Protein AF-A0A3N5ETI1-F1 (afdb_monomer_lite)

Secondary structure (DSSP, 8-state):
-----------------PPPPPPPPHHHH--TT----PPPTT-TTEEEEESSS--SS--EEE-TTSSSEEE--GGG--EEEEESS---S----------S---SS---EEEEEES--TTSSSEEEEEEE-SSSSS-TT-EEEEEEETTEEEEEEEPPSSS---

Foldseek 3Di:
DDDDDDDDDDDPPPPDPDPPDDDDDPCRVPVPPDDDPQADQVSVQKDKAAPDPADPDDQWHADPVNPDIGRNCPPVGGIDTDGNDDDDDDDDDDDDDDDPDDDPQDWDWDFDWDPADPNRQWIKGQTDTDDPDPPHHRKIWTFHQDVNDTDIDTRHDPDDHPD

pLDDT: mean 84.01, std 16.14, range [38.09, 97.19]

Sequence (163 aa):
MKNVMAVLTAALFCTGAAPAQESKSALESEASGWIDLFPDKEFKGWKRVPIDPLASKVVWKHSADGKSLLCDGTGGVKEVLLNDVERGDGIFHVEWRWGKEQDATPNYNGGIYLRSSADGKVWIQAQVARGEKPPRVGDLIGMLPVEGTPKRIDLLQKGESRE

Radius of gyration: 23.16 Å; chains: 1; bounding box: 74×65×56 Å

Structure (mmCIF, N/CA/C/O backbone):
data_AF-A0A3N5ETI1-F1
#
_entry.id   AF-A0A3N5ETI1-F1
#
loop_
_atom_site.group_PDB
_atom_site.id
_atom_site.type_symbol
_atom_site.label_atom_id
_atom_site.label_alt_id
_atom_site.label_comp_id
_atom_site.label_asym_id
_atom_site.label_entity_id
_atom_site.label_seq_id
_atom_site.pdbx_PDB_ins_code
_atom_site.Cartn_x
_atom_site.Cartn_y
_atom_site.Cartn_z
_atom_site.occupancy
_atom_site.B_iso_or_equiv
_atom_site.auth_seq_id
_atom_site.auth_comp_id
_atom_site.auth_asym_id
_atom_site.auth_atom_id
_atom_site.pdbx_PDB_model_num
ATOM 1 N N . MET A 1 1 ? 54.175 46.933 38.295 1.00 40.12 1 MET A N 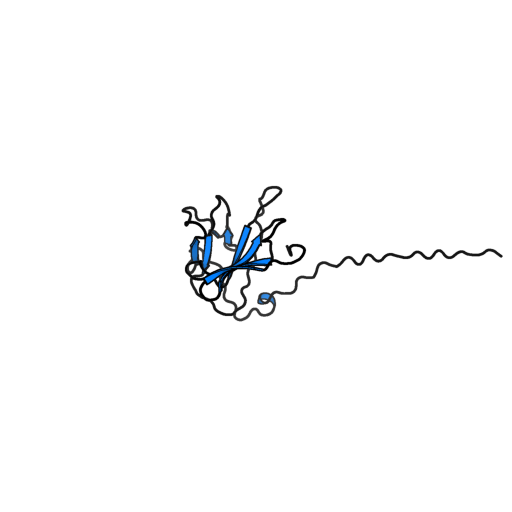1
ATOM 2 C CA . MET A 1 1 ? 52.792 46.860 37.781 1.00 40.12 1 MET A CA 1
ATOM 3 C C . MET A 1 1 ? 52.832 46.216 36.403 1.00 40.12 1 MET A C 1
ATOM 5 O O . MET A 1 1 ? 53.386 46.814 35.492 1.00 40.12 1 MET A O 1
ATOM 9 N N . LYS A 1 2 ? 52.369 44.970 36.264 1.00 38.09 2 LYS A N 1
ATOM 10 C CA . LYS A 1 2 ? 52.207 44.292 34.969 1.00 38.09 2 LYS A CA 1
ATOM 11 C C . LYS A 1 2 ? 50.811 43.677 34.963 1.00 38.09 2 LYS A C 1
ATOM 13 O O . LYS A 1 2 ? 50.535 42.782 35.754 1.00 38.09 2 LYS A O 1
ATOM 18 N N . ASN A 1 3 ? 49.944 44.248 34.135 1.00 39.41 3 ASN A N 1
ATOM 19 C CA . ASN A 1 3 ? 48.552 43.849 33.976 1.00 39.41 3 ASN A CA 1
ATOM 20 C C . ASN A 1 3 ? 48.502 42.504 33.244 1.00 39.41 3 ASN A C 1
ATOM 22 O O . ASN A 1 3 ? 49.059 42.382 32.155 1.00 39.41 3 ASN A O 1
ATOM 26 N N . VAL A 1 4 ? 47.844 41.508 33.836 1.00 40.97 4 VAL A N 1
ATOM 27 C CA . VAL A 1 4 ? 47.517 40.252 33.154 1.00 40.97 4 VAL A CA 1
ATOM 28 C C . VAL A 1 4 ? 46.141 40.428 32.524 1.00 40.97 4 VAL A C 1
ATOM 30 O O . VAL A 1 4 ? 45.143 40.609 33.215 1.00 40.97 4 VAL A O 1
ATOM 33 N N . MET A 1 5 ? 46.120 40.435 31.196 1.00 41.28 5 MET A N 1
ATOM 34 C CA . MET A 1 5 ? 44.921 40.528 30.373 1.00 41.28 5 MET A CA 1
ATOM 35 C C . MET A 1 5 ? 44.326 39.123 30.239 1.00 41.28 5 MET A C 1
ATOM 37 O O . MET A 1 5 ? 44.932 38.250 29.623 1.00 41.28 5 MET A O 1
ATOM 41 N N . ALA A 1 6 ? 43.172 38.887 30.863 1.00 42.91 6 ALA A N 1
ATOM 42 C CA . ALA A 1 6 ? 42.434 37.639 30.715 1.00 42.91 6 ALA A CA 1
ATOM 43 C C . ALA A 1 6 ? 41.677 37.655 29.378 1.00 42.91 6 ALA A C 1
ATOM 45 O O . ALA A 1 6 ? 40.817 38.505 29.153 1.00 42.91 6 ALA A O 1
ATOM 46 N N . VAL A 1 7 ? 42.014 36.726 28.485 1.00 43.38 7 VAL A N 1
ATOM 47 C CA . VAL A 1 7 ? 41.271 36.478 27.245 1.00 43.38 7 VAL A CA 1
ATOM 48 C C . VAL A 1 7 ? 40.131 35.519 27.576 1.00 43.38 7 VAL A C 1
ATOM 50 O O . VAL A 1 7 ? 40.372 34.381 27.970 1.00 43.38 7 VAL A O 1
ATOM 53 N N . LEU A 1 8 ? 38.889 35.986 27.442 1.00 42.47 8 LEU A N 1
ATOM 54 C CA . LEU A 1 8 ? 37.695 35.151 27.555 1.00 42.47 8 LEU A CA 1
ATOM 55 C C . LEU A 1 8 ? 37.420 34.513 26.186 1.00 42.47 8 LEU A C 1
ATOM 57 O O . LEU A 1 8 ? 37.007 35.194 25.248 1.00 42.47 8 LEU A O 1
ATOM 61 N N . THR A 1 9 ? 37.662 33.212 26.048 1.00 49.03 9 THR A N 1
ATOM 62 C CA . THR A 1 9 ? 37.269 32.455 24.854 1.00 49.03 9 THR A CA 1
ATOM 63 C C . THR A 1 9 ? 35.803 32.049 24.994 1.00 49.03 9 THR A C 1
ATOM 65 O O . THR A 1 9 ? 35.468 31.190 25.807 1.00 49.03 9 THR A O 1
ATOM 68 N N . ALA A 1 10 ? 34.914 32.672 24.220 1.00 52.00 10 ALA A N 1
ATOM 69 C CA . ALA A 1 10 ? 33.526 32.236 24.112 1.00 52.00 10 ALA A CA 1
ATOM 70 C C . ALA A 1 10 ? 33.461 30.962 23.253 1.00 52.00 10 ALA A C 1
ATOM 72 O O . ALA A 1 10 ? 33.698 31.005 22.047 1.00 52.00 10 ALA A O 1
ATOM 73 N N . ALA A 1 11 ? 33.159 29.821 23.874 1.00 54.03 11 ALA A N 1
ATOM 74 C CA . ALA A 1 11 ? 32.866 28.587 23.157 1.00 54.03 11 ALA A CA 1
ATOM 75 C C . ALA A 1 11 ? 31.430 28.648 22.610 1.00 54.03 11 ALA A C 1
ATOM 77 O O . ALA A 1 11 ? 30.466 28.620 23.377 1.00 54.03 11 ALA A O 1
ATOM 78 N N . LEU A 1 12 ? 31.281 28.743 21.284 1.00 48.94 12 LEU A N 1
ATOM 79 C CA . LEU A 1 12 ? 30.003 28.498 20.616 1.00 48.94 12 LEU A CA 1
ATOM 80 C C . LEU A 1 12 ? 29.675 27.004 20.731 1.00 48.94 12 LEU A C 1
ATOM 82 O O . LEU A 1 12 ? 30.272 26.174 20.046 1.00 48.94 12 LEU A O 1
ATOM 86 N N . PHE A 1 13 ? 28.704 26.658 21.573 1.00 46.03 13 PHE A N 1
ATOM 87 C CA . PHE A 1 13 ? 28.089 25.337 21.545 1.00 46.03 13 PHE A CA 1
ATOM 88 C C . PHE A 1 13 ? 27.163 25.258 20.329 1.00 46.03 13 PHE A C 1
ATOM 90 O O . PHE A 1 13 ? 26.060 25.800 20.333 1.00 46.03 13 PHE A O 1
ATOM 97 N N . CYS A 1 14 ? 27.619 24.584 19.275 1.00 45.62 14 CYS A N 1
ATOM 98 C CA . CYS A 1 14 ? 26.736 24.126 18.211 1.00 45.62 14 CYS A CA 1
ATOM 99 C C . CYS A 1 14 ? 25.832 23.033 18.795 1.00 45.62 14 CYS A C 1
ATOM 101 O O . CYS A 1 14 ? 26.255 21.888 18.946 1.00 45.62 14 CYS A O 1
ATOM 103 N N . THR A 1 15 ? 24.595 23.373 19.154 1.00 51.25 15 THR A N 1
ATOM 104 C CA . THR A 1 15 ? 23.563 22.379 19.466 1.00 51.25 15 THR A CA 1
ATOM 105 C C . THR A 1 15 ? 23.123 21.725 18.159 1.00 51.25 15 THR A C 1
ATOM 107 O O . THR A 1 15 ? 22.152 22.149 17.534 1.00 51.25 15 THR A O 1
ATOM 110 N N . GLY A 1 16 ? 23.871 20.721 17.702 1.00 49.84 16 GLY A N 1
ATOM 111 C CA . GLY A 1 16 ? 23.373 19.810 16.678 1.00 49.84 16 GLY A CA 1
ATOM 112 C C . GLY A 1 16 ? 22.149 19.094 17.242 1.00 49.84 16 GLY A C 1
ATOM 113 O O . GLY A 1 16 ? 22.249 18.453 18.288 1.00 49.84 16 GLY A O 1
ATOM 114 N N . ALA A 1 17 ? 20.991 19.245 16.599 1.00 53.16 17 ALA A N 1
ATOM 115 C CA . ALA A 1 17 ? 19.824 18.442 16.931 1.00 53.16 17 ALA A CA 1
ATOM 116 C C . ALA A 1 17 ? 20.196 16.973 16.694 1.00 53.16 17 ALA A C 1
ATOM 118 O O . ALA A 1 17 ? 20.492 16.581 15.565 1.00 53.16 17 ALA A O 1
ATOM 119 N N . ALA A 1 18 ? 20.254 16.183 17.766 1.00 56.34 18 ALA A N 1
ATOM 120 C CA . ALA A 1 18 ? 20.413 14.745 17.638 1.00 56.34 18 ALA A CA 1
ATOM 121 C C . ALA A 1 18 ? 19.244 14.200 16.798 1.00 56.34 18 ALA A C 1
ATOM 123 O O . ALA A 1 18 ? 18.118 14.684 16.968 1.00 56.34 18 ALA A O 1
ATOM 124 N N . PRO A 1 19 ? 19.481 13.228 15.897 1.00 58.66 19 PRO A N 1
ATOM 125 C CA . PRO A 1 19 ? 18.395 12.585 15.171 1.00 58.66 19 PRO A CA 1
ATOM 126 C C . PRO A 1 19 ? 17.383 12.055 16.188 1.00 58.66 19 PRO A C 1
ATOM 128 O O . PRO A 1 19 ? 17.765 11.436 17.185 1.00 58.66 19 PRO A O 1
ATOM 131 N N . ALA A 1 20 ? 16.104 12.369 15.973 1.00 60.75 20 ALA A N 1
ATOM 132 C CA . ALA A 1 20 ? 15.038 11.908 16.846 1.00 60.75 20 ALA A CA 1
ATOM 133 C C . ALA A 1 20 ? 15.096 10.379 16.900 1.00 60.75 20 ALA A C 1
ATOM 135 O O . ALA A 1 20 ? 15.016 9.715 15.870 1.00 60.75 20 ALA A O 1
ATOM 136 N N . GLN A 1 21 ? 15.293 9.829 18.096 1.00 66.62 21 GLN A N 1
ATOM 137 C CA . GLN A 1 21 ? 15.295 8.387 18.285 1.00 66.62 21 GLN A CA 1
ATOM 138 C C . GLN A 1 21 ? 13.918 7.848 17.893 1.00 66.62 21 GLN A C 1
ATOM 140 O O . GLN A 1 21 ? 12.906 8.329 18.408 1.00 66.62 21 GLN A O 1
ATOM 145 N N . GLU A 1 22 ? 13.884 6.872 16.983 1.00 76.50 22 GLU A N 1
ATOM 146 C CA . GLU A 1 22 ? 12.633 6.230 16.593 1.00 76.50 22 GLU A CA 1
ATOM 147 C C . GLU A 1 22 ? 11.967 5.620 17.829 1.00 76.50 22 GLU A C 1
ATOM 149 O O . GLU A 1 22 ? 12.559 4.837 18.578 1.00 76.50 22 GLU A O 1
ATOM 154 N N . SER A 1 23 ? 10.731 6.040 18.080 1.00 82.44 23 SER A N 1
ATOM 155 C CA . SER A 1 23 ? 9.891 5.455 19.114 1.00 82.44 23 SER A CA 1
ATOM 156 C C . SER A 1 23 ? 9.344 4.117 18.633 1.00 82.44 23 SER A C 1
ATOM 158 O O . SER A 1 23 ? 9.046 3.977 17.448 1.00 82.44 23 SER A O 1
ATOM 160 N N . LYS A 1 24 ? 9.125 3.176 19.558 1.00 89.38 24 LYS A N 1
ATOM 161 C CA . LYS A 1 24 ? 8.476 1.897 19.242 1.00 89.38 24 LYS A CA 1
ATOM 162 C C . LYS A 1 24 ? 7.132 2.122 18.543 1.00 89.38 24 LYS A C 1
ATOM 164 O O . LYS A 1 24 ? 6.342 2.969 18.964 1.00 89.38 24 LYS A O 1
ATOM 169 N N . SER A 1 25 ? 6.863 1.330 17.516 1.00 90.50 25 SER A N 1
ATOM 170 C CA . SER A 1 25 ? 5.568 1.254 16.847 1.00 90.50 25 SER A CA 1
ATOM 171 C C . SER A 1 25 ? 4.479 0.704 17.777 1.00 90.50 25 SER A C 1
ATOM 173 O O . SER A 1 25 ? 4.747 0.135 18.843 1.00 90.50 25 SER A O 1
ATOM 175 N N . ALA A 1 26 ? 3.220 0.847 17.357 1.00 91.81 26 ALA A N 1
ATOM 176 C CA . ALA A 1 26 ? 2.089 0.253 18.066 1.00 91.81 26 ALA A CA 1
ATOM 177 C C . ALA A 1 26 ? 2.196 -1.282 18.126 1.00 91.81 26 ALA A C 1
ATOM 179 O O . ALA A 1 26 ? 1.889 -1.863 19.163 1.00 91.81 26 ALA A O 1
ATOM 180 N N . LEU A 1 27 ? 2.684 -1.922 17.054 1.00 92.56 27 LEU A N 1
ATOM 181 C CA . LEU A 1 27 ? 2.893 -3.371 17.001 1.00 92.56 27 LEU A CA 1
ATOM 182 C C . LEU A 1 27 ? 3.949 -3.831 18.016 1.00 92.56 27 LEU A C 1
ATOM 184 O O . LEU A 1 27 ? 3.755 -4.831 18.701 1.00 92.56 27 LEU A O 1
ATOM 188 N N . GLU A 1 28 ? 5.048 -3.085 18.149 1.00 92.44 28 GLU A N 1
ATOM 189 C CA . GLU A 1 28 ? 6.123 -3.399 19.101 1.00 92.44 28 GLU A CA 1
ATOM 190 C C . GLU A 1 28 ? 5.748 -3.121 20.559 1.00 92.44 28 GLU A C 1
ATOM 192 O O . GLU A 1 28 ? 6.320 -3.721 21.471 1.00 92.44 28 GLU A O 1
ATOM 197 N N . SER A 1 29 ? 4.833 -2.180 20.786 1.00 93.19 29 SER A N 1
ATOM 198 C CA . SER A 1 29 ? 4.396 -1.800 22.131 1.00 93.19 29 SER A CA 1
ATOM 199 C C . SER A 1 29 ? 3.283 -2.715 22.643 1.00 93.19 29 SER A C 1
ATOM 201 O O . SER A 1 29 ? 3.320 -3.114 23.800 1.00 93.19 29 SER A O 1
ATOM 203 N N . GLU A 1 30 ? 2.337 -3.091 21.778 1.00 92.19 30 GLU A N 1
ATOM 204 C CA . GLU A 1 30 ? 1.150 -3.879 22.118 1.00 92.19 30 GLU A CA 1
ATOM 205 C C . GLU A 1 30 ? 0.895 -4.943 21.041 1.00 92.19 30 GLU A C 1
ATOM 207 O O . GLU A 1 30 ? 0.091 -4.757 20.130 1.00 92.19 30 GLU A O 1
ATOM 212 N N . ALA A 1 31 ? 1.579 -6.086 21.135 1.00 90.62 31 ALA A N 1
ATOM 213 C CA . ALA A 1 31 ? 1.549 -7.124 20.096 1.00 90.62 31 ALA A CA 1
ATOM 214 C C . ALA A 1 31 ? 0.255 -7.968 20.057 1.00 90.62 31 ALA A C 1
ATOM 216 O O . ALA A 1 31 ? 0.066 -8.780 19.151 1.00 90.62 31 ALA A O 1
ATOM 217 N N . SER A 1 32 ? -0.648 -7.822 21.031 1.00 93.75 32 SER A N 1
ATOM 218 C CA . SER A 1 32 ? -1.887 -8.611 21.082 1.00 93.75 32 SER A CA 1
ATOM 219 C C . SER A 1 32 ? -2.963 -8.070 20.131 1.00 93.75 32 SER A C 1
ATOM 221 O O . SER A 1 32 ? -3.120 -6.862 19.990 1.00 93.75 32 SER A O 1
ATOM 223 N N . GLY A 1 33 ? -3.729 -8.962 19.492 1.00 91.19 33 GLY A N 1
ATOM 224 C CA . GLY A 1 33 ? -4.885 -8.586 18.662 1.00 91.19 33 GLY A CA 1
ATOM 225 C C . GLY A 1 33 ? -4.575 -8.187 17.213 1.00 91.19 33 GLY A C 1
ATOM 226 O O . GLY A 1 33 ? -5.499 -7.856 16.472 1.00 91.19 33 GLY A O 1
ATOM 227 N N . TRP A 1 34 ? -3.313 -8.252 16.785 1.00 95.75 34 TRP A N 1
ATOM 228 C CA . TRP A 1 34 ? -2.932 -8.011 15.392 1.00 95.75 34 TRP A CA 1
ATOM 229 C C . TRP A 1 34 ? -3.296 -9.191 14.489 1.00 95.75 34 TRP A C 1
ATOM 231 O O . TRP A 1 34 ? -3.201 -10.354 14.880 1.00 95.75 34 TRP A O 1
ATOM 241 N N . ILE A 1 35 ? -3.687 -8.875 13.256 1.00 94.19 35 ILE A N 1
ATOM 242 C CA . ILE A 1 35 ? -3.936 -9.848 12.192 1.00 94.19 35 ILE A CA 1
ATOM 243 C C . ILE A 1 35 ? -2.837 -9.662 11.153 1.00 94.19 35 ILE A C 1
ATOM 245 O O . ILE A 1 35 ? -2.653 -8.552 10.654 1.00 94.19 35 ILE A O 1
ATOM 249 N N . ASP A 1 36 ? -2.133 -10.741 10.821 1.00 94.44 36 ASP A N 1
ATOM 250 C CA . ASP A 1 36 ? -1.165 -10.716 9.730 1.00 94.44 36 ASP A CA 1
ATOM 251 C C . ASP A 1 36 ? -1.899 -10.608 8.387 1.00 94.44 36 ASP A C 1
ATOM 253 O O . ASP A 1 36 ? -2.772 -11.418 8.064 1.00 94.44 36 ASP A O 1
ATOM 257 N N . LEU A 1 37 ? -1.565 -9.566 7.630 1.00 95.38 37 LEU A N 1
ATOM 258 C CA . LEU A 1 37 ? -2.104 -9.295 6.301 1.00 95.38 37 LEU A CA 1
ATOM 259 C C . LEU A 1 37 ? -1.075 -9.591 5.206 1.00 95.38 37 LEU A C 1
ATOM 261 O O . LEU A 1 37 ? -1.289 -9.229 4.055 1.00 95.38 37 LEU A O 1
ATOM 265 N N . PHE A 1 38 ? 0.053 -10.226 5.504 1.00 96.25 38 PHE A N 1
ATOM 266 C CA . PHE A 1 38 ? 1.005 -10.576 4.463 1.00 96.25 38 PHE A CA 1
ATOM 267 C C . PHE A 1 38 ? 0.371 -11.570 3.459 1.00 96.25 38 PHE A C 1
ATOM 269 O O . PHE A 1 38 ? -0.146 -12.608 3.881 1.00 96.25 38 PHE A O 1
ATOM 276 N N . PRO A 1 39 ? 0.361 -11.283 2.137 1.00 95.88 39 PRO A N 1
ATOM 277 C CA . PRO A 1 39 ? -0.267 -12.168 1.158 1.00 95.88 39 PRO A CA 1
ATOM 278 C C . PRO A 1 39 ? 0.381 -13.552 1.154 1.00 95.88 39 PRO A C 1
ATOM 280 O O . PRO A 1 39 ? 1.610 -13.667 1.148 1.00 95.88 39 PRO A O 1
ATOM 283 N N . ASP A 1 40 ? -0.430 -14.607 1.082 1.00 94.12 40 ASP A N 1
ATOM 284 C CA . ASP A 1 40 ? 0.098 -15.952 0.866 1.00 94.12 40 ASP A CA 1
ATOM 285 C C . ASP A 1 40 ? 0.674 -16.111 -0.554 1.00 94.12 40 ASP A C 1
ATOM 287 O O . ASP A 1 40 ? 0.524 -15.240 -1.412 1.00 94.12 40 ASP A O 1
ATOM 291 N N . LYS A 1 41 ? 1.347 -17.237 -0.818 1.00 92.50 41 LYS A N 1
ATOM 292 C CA . LYS A 1 41 ? 1.998 -17.513 -2.115 1.00 92.50 41 LYS A CA 1
ATOM 293 C C . LYS A 1 41 ? 1.034 -17.517 -3.306 1.00 92.50 41 LYS A C 1
ATOM 295 O O . LYS A 1 41 ? 1.476 -17.401 -4.446 1.00 92.50 41 LYS A O 1
ATOM 300 N N . GLU A 1 42 ? -0.254 -17.699 -3.046 1.00 93.00 42 GLU A N 1
ATOM 301 C CA . GLU A 1 42 ? -1.316 -17.781 -4.046 1.00 93.00 42 GLU A CA 1
ATOM 302 C C . GLU A 1 42 ? -2.086 -16.456 -4.154 1.00 93.00 42 GLU A C 1
ATOM 304 O O . GLU A 1 42 ? -2.983 -16.341 -4.987 1.00 93.00 42 GLU A O 1
ATOM 309 N N . PHE A 1 43 ? -1.726 -15.452 -3.342 1.00 95.69 43 PHE A N 1
ATOM 310 C CA . PHE A 1 43 ? -2.432 -14.185 -3.188 1.00 95.69 43 PHE A CA 1
ATOM 311 C C . PHE A 1 43 ? -3.920 -14.367 -2.847 1.00 95.69 43 PHE A C 1
ATOM 313 O O . PHE A 1 43 ? -4.756 -13.547 -3.233 1.00 95.69 43 PHE A O 1
ATOM 320 N N . LYS A 1 44 ? -4.287 -15.425 -2.109 1.00 95.19 44 LYS A N 1
ATOM 321 C CA . LYS A 1 44 ? -5.676 -15.601 -1.661 1.00 95.19 44 LYS A CA 1
ATOM 322 C C . LYS A 1 44 ? -6.077 -14.433 -0.772 1.00 95.19 44 LYS A C 1
ATOM 324 O O . LYS A 1 44 ? -5.326 -14.010 0.103 1.00 95.19 44 LYS A O 1
ATOM 329 N N . GLY A 1 45 ? -7.273 -13.910 -1.003 1.00 95.06 45 GLY A N 1
ATOM 330 C CA . GLY A 1 45 ? -7.745 -12.727 -0.295 1.00 95.06 45 GLY A CA 1
ATOM 331 C C . GLY A 1 45 ? -7.177 -11.406 -0.827 1.00 95.06 45 GLY A C 1
ATOM 332 O O . GLY A 1 45 ? -7.369 -10.359 -0.213 1.00 95.06 45 GLY A O 1
ATOM 333 N N . TRP A 1 46 ? -6.440 -11.425 -1.940 1.00 97.12 46 TRP A N 1
ATOM 334 C CA . TRP A 1 46 ? -5.864 -10.234 -2.561 1.00 97.12 46 TRP A CA 1
ATOM 335 C C . TRP A 1 46 ? -6.249 -10.156 -4.033 1.00 97.12 46 TRP A C 1
ATOM 337 O O . TRP A 1 46 ? -6.302 -11.156 -4.746 1.00 97.12 46 TRP A O 1
ATOM 347 N N . LYS A 1 47 ? -6.506 -8.942 -4.514 1.00 95.19 47 LYS A N 1
ATOM 348 C CA . LYS A 1 47 ? -6.863 -8.683 -5.910 1.00 95.19 47 LYS A CA 1
ATOM 349 C C . LYS A 1 47 ? -6.081 -7.512 -6.476 1.00 95.19 47 LYS A C 1
ATOM 351 O O . LYS A 1 47 ? -5.784 -6.545 -5.779 1.00 95.19 47 LYS A O 1
ATOM 356 N N . ARG A 1 48 ? -5.796 -7.585 -7.774 1.00 94.69 48 ARG A N 1
ATOM 357 C CA . ARG A 1 48 ? -5.232 -6.469 -8.535 1.00 94.69 48 ARG A CA 1
ATOM 358 C C . ARG A 1 48 ? -6.361 -5.517 -8.909 1.00 94.69 48 ARG A C 1
ATOM 360 O O . ARG A 1 48 ? -7.315 -5.922 -9.572 1.00 94.69 48 ARG A O 1
ATOM 367 N N . VAL A 1 49 ? -6.252 -4.268 -8.479 1.00 93.88 49 VAL A N 1
ATOM 368 C CA . VAL A 1 49 ? -7.196 -3.198 -8.797 1.00 93.88 49 VAL A CA 1
ATOM 369 C C . VAL A 1 49 ? -6.500 -2.192 -9.715 1.00 93.88 49 VAL A C 1
ATOM 371 O O . VAL A 1 49 ? -5.482 -1.622 -9.320 1.00 93.88 49 VAL A O 1
ATOM 374 N N . PRO A 1 50 ? -7.005 -1.983 -10.941 1.00 90.56 50 PRO A N 1
ATOM 375 C CA . PRO A 1 50 ? -6.408 -1.042 -11.882 1.00 90.56 50 PRO A CA 1
ATOM 376 C C . PRO A 1 50 ? -6.560 0.412 -11.417 1.00 90.56 50 PRO A C 1
ATOM 378 O O . PRO A 1 50 ? -7.656 0.821 -11.039 1.00 90.56 50 PRO A O 1
ATOM 381 N N . ILE A 1 51 ? -5.482 1.200 -11.506 1.00 85.81 51 ILE A N 1
ATOM 382 C CA . ILE A 1 51 ? -5.565 2.675 -11.520 1.00 85.81 51 ILE A CA 1
ATOM 383 C C . ILE A 1 51 ? -5.699 3.140 -12.975 1.00 85.81 51 ILE A C 1
ATOM 385 O O . ILE A 1 51 ? -6.585 3.922 -13.307 1.00 85.81 51 ILE A O 1
ATOM 389 N N . ASP A 1 52 ? -4.843 2.594 -13.836 1.00 82.75 52 ASP A N 1
ATOM 390 C CA . ASP A 1 52 ? -4.969 2.608 -15.295 1.00 82.75 52 ASP A CA 1
ATOM 391 C C . ASP A 1 52 ? -5.501 1.237 -15.760 1.00 82.75 52 ASP A C 1
ATOM 393 O O . ASP A 1 52 ? -5.445 0.290 -14.970 1.00 82.75 52 ASP A O 1
ATOM 397 N N . PRO A 1 53 ? -6.007 1.071 -17.004 1.00 88.31 53 PRO A N 1
ATOM 398 C CA . PRO A 1 53 ? -6.470 -0.227 -17.499 1.00 88.31 53 PRO A CA 1
ATOM 399 C C . PRO A 1 53 ? -5.517 -1.370 -17.137 1.00 88.31 53 PRO A C 1
ATOM 401 O O . PRO A 1 53 ? -4.308 -1.267 -17.350 1.00 88.31 53 PRO A O 1
ATOM 404 N N . LEU A 1 54 ? -6.073 -2.440 -16.558 1.00 88.62 54 LEU A N 1
ATOM 405 C CA . LEU A 1 54 ? -5.281 -3.482 -15.909 1.00 88.62 54 LEU A CA 1
ATOM 406 C C . LEU A 1 54 ? -4.270 -4.088 -16.888 1.00 88.62 54 LEU A C 1
ATOM 408 O O . LEU A 1 54 ? -4.645 -4.671 -17.907 1.00 88.62 54 LEU A O 1
ATOM 412 N N . ALA A 1 55 ? -2.985 -3.971 -16.560 1.00 88.00 55 ALA A N 1
ATOM 413 C CA . ALA A 1 55 ? -1.927 -4.503 -17.400 1.00 88.00 55 ALA A CA 1
ATOM 414 C C . ALA A 1 55 ? -1.941 -6.040 -17.396 1.00 88.00 55 ALA A C 1
ATOM 416 O O . ALA A 1 55 ? -2.159 -6.682 -16.364 1.00 88.00 55 ALA A O 1
ATOM 417 N N . SER A 1 56 ? -1.626 -6.650 -18.541 1.00 90.56 56 SER A N 1
ATOM 418 C CA . SER A 1 56 ? -1.416 -8.103 -18.630 1.00 90.56 56 SER A CA 1
ATOM 419 C C . SER A 1 56 ? -0.222 -8.557 -17.787 1.00 90.56 56 SER A C 1
ATOM 421 O O . SER A 1 56 ? -0.249 -9.629 -17.184 1.00 90.56 56 SER A O 1
ATOM 423 N N . LYS A 1 57 ? 0.811 -7.714 -17.703 1.00 90.94 57 LYS A N 1
ATOM 424 C CA . LYS A 1 57 ? 1.973 -7.921 -16.846 1.00 90.94 57 LYS A CA 1
ATOM 425 C C . LYS A 1 57 ? 1.582 -7.799 -15.369 1.00 90.94 57 LYS A C 1
ATOM 427 O O . LYS A 1 57 ? 1.100 -6.755 -14.946 1.00 90.94 57 LYS A O 1
ATOM 432 N N . VAL A 1 58 ? 1.868 -8.838 -14.585 1.00 90.88 58 VAL A N 1
ATOM 433 C CA . VAL A 1 58 ? 1.764 -8.824 -13.117 1.00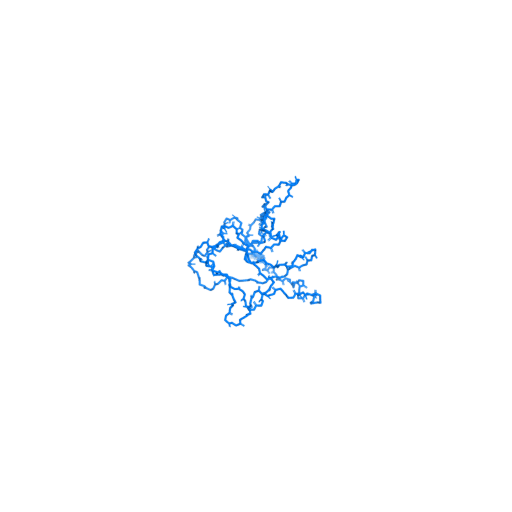 90.88 58 VAL A CA 1
ATOM 434 C C . VAL A 1 58 ? 3.040 -8.221 -12.530 1.00 90.88 58 VAL A C 1
ATOM 436 O O . VAL A 1 58 ? 4.134 -8.676 -12.862 1.00 90.88 58 VAL A O 1
ATOM 439 N N . VAL A 1 59 ? 2.907 -7.219 -11.657 1.00 91.62 59 VAL A N 1
ATOM 440 C CA . VAL A 1 59 ? 4.054 -6.537 -11.018 1.00 91.62 59 VAL A CA 1
ATOM 441 C C . VAL A 1 59 ? 4.278 -6.925 -9.556 1.00 91.62 59 VAL A C 1
ATOM 443 O O . VAL A 1 59 ? 5.309 -6.566 -8.989 1.00 91.62 59 VAL A O 1
ATOM 446 N N . TRP A 1 60 ? 3.347 -7.679 -8.965 1.00 94.19 60 TRP A N 1
ATOM 447 C CA . TRP A 1 60 ? 3.400 -8.157 -7.583 1.00 94.19 60 TRP A CA 1
ATOM 448 C C . TRP A 1 60 ? 3.949 -9.578 -7.514 1.00 94.19 60 TRP A C 1
ATOM 450 O O . TRP A 1 60 ? 3.458 -10.475 -8.199 1.00 94.19 60 TRP A O 1
ATOM 460 N N . LYS A 1 61 ? 4.958 -9.795 -6.673 1.00 94.19 61 LYS A N 1
ATOM 461 C CA . LYS A 1 61 ? 5.540 -11.121 -6.427 1.00 94.19 61 LYS A CA 1
ATOM 462 C C . LYS A 1 61 ? 6.167 -11.192 -5.044 1.00 94.19 61 LYS A C 1
ATOM 464 O O . LYS A 1 61 ? 6.649 -10.186 -4.535 1.00 94.19 61 LYS A O 1
ATOM 469 N N . HIS A 1 62 ? 6.245 -12.376 -4.460 1.00 95.88 62 HIS A N 1
ATOM 470 C CA . HIS A 1 62 ? 7.059 -12.587 -3.265 1.00 95.88 62 HIS A CA 1
ATOM 471 C C . HIS A 1 62 ? 8.554 -12.495 -3.588 1.00 95.88 62 HIS A C 1
ATOM 473 O O . HIS A 1 62 ? 8.999 -12.802 -4.698 1.00 95.88 62 HIS A O 1
ATOM 479 N N . SER A 1 63 ? 9.347 -12.096 -2.599 1.00 93.31 63 SER A N 1
ATOM 480 C CA . SER A 1 63 ? 10.789 -12.325 -2.595 1.00 93.31 63 SER A CA 1
ATOM 481 C C . SER A 1 63 ? 11.104 -13.824 -2.584 1.00 93.31 63 SER A C 1
ATOM 483 O O . SER A 1 63 ? 10.271 -14.650 -2.215 1.00 93.31 63 SER A O 1
ATOM 485 N N . ALA A 1 64 ? 12.331 -14.188 -2.965 1.00 91.75 64 ALA A N 1
ATOM 486 C CA . ALA A 1 64 ? 12.754 -15.590 -3.025 1.00 91.75 64 ALA A CA 1
ATOM 487 C C . ALA A 1 64 ? 12.652 -16.319 -1.670 1.00 91.75 64 ALA A C 1
ATOM 489 O O . ALA A 1 64 ? 12.387 -17.517 -1.633 1.00 91.75 64 ALA A O 1
ATOM 490 N N . ASP A 1 65 ? 12.832 -15.599 -0.560 1.00 93.06 65 ASP A N 1
ATOM 491 C CA . ASP A 1 65 ? 12.668 -16.119 0.802 1.00 93.06 65 ASP A CA 1
ATOM 492 C C . ASP A 1 65 ? 11.214 -16.081 1.309 1.00 93.06 65 ASP A C 1
ATOM 494 O O . ASP A 1 65 ? 10.937 -16.565 2.405 1.00 93.06 65 ASP A O 1
ATOM 498 N N . GLY A 1 66 ? 10.287 -15.514 0.531 1.00 93.19 66 GLY A N 1
ATOM 499 C CA . GLY A 1 66 ? 8.874 -15.386 0.878 1.00 93.19 66 GLY A CA 1
ATOM 500 C C . GLY A 1 66 ? 8.564 -14.373 1.981 1.00 93.19 66 GLY A C 1
ATOM 501 O O . GLY A 1 66 ? 7.430 -14.351 2.443 1.00 93.19 66 GLY A O 1
ATOM 502 N N . LYS A 1 67 ? 9.532 -13.554 2.417 1.00 93.56 67 LYS A N 1
ATOM 503 C CA . LYS A 1 67 ? 9.383 -12.624 3.556 1.00 93.56 67 LYS A CA 1
ATOM 504 C C . LYS A 1 67 ? 9.033 -11.191 3.165 1.00 93.56 67 LYS A C 1
ATOM 506 O O . LYS A 1 67 ? 8.836 -10.342 4.027 1.00 93.56 67 LYS A O 1
ATOM 511 N N . SER A 1 68 ? 9.029 -10.875 1.877 1.00 94.31 68 SER A N 1
ATOM 512 C CA . SER A 1 68 ? 8.704 -9.540 1.384 1.00 94.31 68 SER A CA 1
ATOM 513 C C . SER A 1 68 ? 7.836 -9.625 0.143 1.00 94.31 68 SER A C 1
ATOM 515 O O . SER A 1 68 ? 7.994 -10.523 -0.685 1.00 94.31 68 SER A O 1
ATOM 517 N N . LEU A 1 69 ? 6.941 -8.656 0.002 1.00 95.12 69 LEU A N 1
ATOM 518 C CA . LEU A 1 69 ? 6.229 -8.423 -1.239 1.00 95.12 69 LEU A CA 1
ATOM 519 C C . LEU A 1 69 ? 7.043 -7.437 -2.082 1.00 95.12 69 LEU A C 1
ATOM 521 O O . LEU A 1 69 ? 7.425 -6.367 -1.615 1.00 95.12 69 LEU A O 1
ATOM 525 N N . LEU A 1 70 ? 7.333 -7.814 -3.320 1.00 92.75 70 LEU A N 1
ATOM 526 C CA . LEU A 1 70 ? 8.049 -7.002 -4.291 1.00 92.75 70 LEU A CA 1
ATOM 527 C C . LEU A 1 70 ? 7.049 -6.434 -5.297 1.00 92.75 70 LEU A C 1
ATOM 529 O O . LEU A 1 70 ? 6.284 -7.184 -5.906 1.00 92.75 70 LEU A O 1
ATOM 533 N N . CYS A 1 71 ? 7.114 -5.122 -5.501 1.00 91.31 71 CYS A N 1
ATOM 534 C CA . CYS A 1 71 ? 6.529 -4.450 -6.653 1.00 91.31 71 CYS A CA 1
ATOM 535 C C . CYS A 1 71 ? 7.669 -4.101 -7.608 1.00 91.31 71 CYS A C 1
ATOM 537 O O . CYS A 1 71 ? 8.575 -3.360 -7.227 1.00 91.31 71 CYS A O 1
ATOM 539 N N . ASP A 1 72 ? 7.673 -4.666 -8.819 1.00 82.50 72 ASP A N 1
ATOM 540 C CA . ASP A 1 72 ? 8.784 -4.427 -9.749 1.00 82.50 72 ASP A CA 1
ATOM 541 C C . ASP A 1 72 ? 8.788 -2.999 -10.328 1.00 82.50 72 ASP A C 1
ATOM 543 O O . ASP A 1 72 ? 9.841 -2.518 -10.730 1.00 82.50 72 ASP A O 1
ATOM 547 N N . GLY A 1 73 ? 7.636 -2.311 -10.341 1.00 75.69 73 GLY A N 1
ATOM 548 C CA . GLY A 1 73 ? 7.493 -0.919 -10.786 1.00 75.69 73 GLY A CA 1
ATOM 549 C C . GLY A 1 73 ? 7.891 -0.642 -12.245 1.00 75.69 73 GLY A C 1
ATOM 550 O O . GLY A 1 73 ? 7.948 0.515 -12.658 1.00 75.69 73 GLY A O 1
ATOM 551 N N . THR A 1 74 ? 8.174 -1.668 -13.049 1.00 78.62 74 THR A N 1
ATOM 552 C CA . THR A 1 74 ? 8.698 -1.516 -14.414 1.00 78.62 74 THR A CA 1
ATOM 553 C C . THR A 1 74 ? 7.589 -1.590 -15.461 1.00 78.62 74 THR A C 1
ATOM 555 O O . THR A 1 74 ? 6.612 -2.331 -15.326 1.00 78.62 74 THR A O 1
ATOM 558 N N . GLY A 1 75 ? 7.764 -0.847 -16.557 1.00 77.88 75 GLY A N 1
ATOM 559 C CA . GLY A 1 75 ? 6.807 -0.815 -17.669 1.00 77.88 75 GLY A CA 1
ATOM 560 C C . GLY A 1 75 ? 5.604 0.106 -17.449 1.00 77.88 75 GLY A C 1
ATOM 561 O O . GLY A 1 75 ? 4.628 -0.006 -18.181 1.00 77.88 75 GLY A O 1
ATOM 562 N N . GLY A 1 76 ? 5.657 1.002 -16.454 1.00 83.00 76 GLY A N 1
ATOM 563 C CA . GLY A 1 76 ? 4.627 2.025 -16.230 1.00 83.00 76 GLY A CA 1
ATOM 564 C C . GLY A 1 76 ? 3.277 1.490 -15.743 1.00 83.00 76 GLY A C 1
ATOM 565 O O . GLY A 1 76 ? 2.282 2.204 -15.821 1.00 83.00 76 GLY A O 1
ATOM 566 N N . VAL A 1 77 ? 3.232 0.247 -15.256 1.00 88.38 77 VAL A N 1
ATOM 567 C CA . VAL A 1 77 ? 2.014 -0.385 -14.734 1.00 88.38 77 VAL A CA 1
ATOM 568 C C . VAL A 1 77 ? 1.577 0.314 -13.445 1.00 88.38 77 VAL A C 1
ATOM 570 O O . VAL A 1 77 ? 2.359 0.405 -12.500 1.00 88.38 77 VAL A O 1
ATOM 573 N N . LYS A 1 78 ? 0.323 0.779 -13.398 1.00 89.19 78 LYS A N 1
ATOM 574 C CA . LYS A 1 78 ? -0.274 1.424 -12.220 1.00 89.19 78 LYS A CA 1
ATOM 575 C C . LYS A 1 78 ? -1.488 0.646 -11.735 1.00 89.19 78 LYS A C 1
ATOM 577 O O . LYS A 1 78 ? -2.562 0.686 -12.336 1.00 89.19 78 LYS A O 1
ATOM 582 N N . GLU A 1 79 ? -1.308 -0.049 -10.625 1.00 92.56 79 GLU A N 1
ATOM 583 C CA . GLU A 1 79 ? -2.340 -0.854 -9.985 1.00 92.56 79 GLU A CA 1
ATOM 584 C C . GLU A 1 79 ? -2.085 -0.963 -8.483 1.00 92.56 79 GLU A C 1
ATOM 586 O O . GLU A 1 79 ? -0.975 -0.726 -8.006 1.00 92.56 79 GLU A O 1
ATOM 591 N N . VAL A 1 80 ? -3.119 -1.361 -7.752 1.00 94.19 80 VAL A N 1
ATOM 592 C CA . VAL A 1 80 ? -3.085 -1.608 -6.312 1.00 94.19 80 VAL A CA 1
ATOM 593 C C . VAL A 1 80 ? -3.301 -3.094 -6.069 1.00 94.19 80 VAL A C 1
ATOM 595 O O . VAL A 1 80 ? -4.199 -3.696 -6.659 1.00 94.19 80 VAL A O 1
ATOM 598 N N . LEU A 1 81 ? -2.512 -3.691 -5.179 1.00 96.12 81 LEU A N 1
ATOM 599 C CA . LEU A 1 81 ? -2.846 -4.987 -4.600 1.00 96.12 81 LEU A CA 1
ATOM 600 C C . LEU A 1 81 ? -3.733 -4.744 -3.373 1.00 96.12 81 LEU A C 1
ATOM 602 O O . LEU A 1 81 ? -3.269 -4.224 -2.362 1.00 96.12 81 LEU A O 1
ATOM 606 N N . LEU A 1 82 ? -5.019 -5.069 -3.484 1.00 96.44 82 LEU A N 1
ATOM 607 C CA . LEU A 1 82 ? -6.041 -4.762 -2.484 1.00 96.44 82 LEU A CA 1
ATOM 608 C C . LEU A 1 82 ? -6.499 -6.036 -1.766 1.00 96.44 82 LEU A C 1
ATOM 610 O O . LEU A 1 82 ? -6.824 -7.021 -2.429 1.00 96.44 82 LEU A O 1
ATOM 614 N N . ASN A 1 83 ? -6.568 -6.004 -0.433 1.00 95.94 83 ASN A N 1
ATOM 615 C CA . ASN A 1 83 ? -7.172 -7.078 0.356 1.00 95.94 83 ASN A CA 1
ATOM 616 C C . ASN A 1 83 ? -8.692 -7.096 0.128 1.00 95.94 83 ASN A C 1
ATOM 618 O O . ASN A 1 83 ? -9.329 -6.045 0.078 1.00 95.94 83 ASN A O 1
ATOM 622 N N . ASP A 1 84 ? -9.280 -8.273 -0.047 1.00 94.44 84 ASP A N 1
ATOM 623 C CA . ASP A 1 84 ? -10.700 -8.424 -0.376 1.00 94.44 84 ASP A CA 1
ATOM 624 C C . ASP A 1 84 ? -11.636 -8.366 0.841 1.00 94.44 84 ASP A C 1
ATOM 626 O O . ASP A 1 84 ? -12.855 -8.304 0.671 1.00 94.44 84 ASP A O 1
ATOM 630 N N . VAL A 1 85 ? -11.076 -8.311 2.051 1.00 94.56 85 VAL A N 1
ATOM 631 C CA . VAL A 1 85 ? -11.816 -8.121 3.297 1.00 94.56 85 VAL A CA 1
ATOM 632 C C . VAL A 1 85 ? -11.856 -6.637 3.654 1.00 94.56 85 VAL A C 1
ATOM 634 O O . VAL A 1 85 ? -10.826 -6.010 3.901 1.00 94.56 85 VAL A O 1
ATOM 637 N N . GLU A 1 86 ? -13.062 -6.073 3.735 1.00 93.69 86 GLU A N 1
ATOM 638 C CA . GLU A 1 86 ? -13.261 -4.707 4.222 1.00 93.69 86 GLU A CA 1
ATOM 639 C C . GLU A 1 86 ? -12.910 -4.603 5.714 1.00 93.69 86 GLU A C 1
ATOM 641 O O . GLU A 1 86 ? -13.263 -5.467 6.522 1.00 93.69 86 GLU A O 1
ATOM 646 N N . ARG A 1 87 ? -12.207 -3.528 6.089 1.00 93.31 87 ARG A N 1
ATOM 647 C CA . ARG A 1 87 ? -11.795 -3.269 7.474 1.00 93.31 87 ARG A CA 1
ATOM 648 C C . ARG A 1 87 ? -12.189 -1.865 7.915 1.00 93.31 87 ARG A C 1
ATOM 650 O O . ARG A 1 87 ? -11.917 -0.883 7.222 1.00 93.31 87 ARG A O 1
ATOM 657 N N . GLY A 1 88 ? -12.802 -1.797 9.096 1.00 92.31 88 GLY A N 1
ATOM 658 C CA . GLY A 1 88 ? -13.200 -0.562 9.770 1.00 92.31 88 GLY A CA 1
ATOM 659 C C . GLY A 1 88 ? -12.041 0.123 10.498 1.00 92.31 88 GLY A C 1
ATOM 660 O O . GLY A 1 88 ? -10.898 0.112 10.037 1.00 92.31 88 GLY A O 1
ATOM 661 N N . ASP A 1 89 ? -12.334 0.785 11.610 1.00 95.06 89 ASP A N 1
ATOM 662 C CA . ASP A 1 89 ? -11.338 1.483 12.429 1.00 95.06 89 ASP A CA 1
ATOM 663 C C . ASP A 1 89 ? -10.292 0.534 13.021 1.00 95.06 89 ASP A C 1
ATOM 665 O O . ASP A 1 89 ? -10.604 -0.573 13.455 1.00 95.06 89 ASP A O 1
ATOM 669 N N . GLY A 1 90 ? -9.031 0.969 12.996 1.00 92.50 90 GLY A N 1
ATOM 670 C CA . GLY A 1 90 ? -7.903 0.172 13.457 1.00 92.50 90 GLY A CA 1
ATOM 671 C C . GLY A 1 90 ? -6.556 0.811 13.137 1.00 92.50 90 GLY A C 1
ATOM 672 O O . GLY A 1 90 ? -6.480 1.872 12.516 1.00 92.50 90 GLY A O 1
ATOM 673 N N . ILE A 1 91 ? -5.495 0.133 13.566 1.00 93.44 91 ILE A N 1
ATOM 674 C CA . ILE A 1 91 ? -4.112 0.490 13.251 1.00 93.44 91 ILE A CA 1
ATOM 675 C C . ILE A 1 91 ? -3.629 -0.459 12.158 1.00 93.44 91 ILE A C 1
ATOM 677 O O . ILE A 1 91 ? -3.780 -1.674 12.277 1.00 93.44 91 ILE A O 1
ATOM 681 N N . PHE A 1 92 ? -3.050 0.094 11.095 1.00 93.88 92 PHE A N 1
ATOM 682 C CA . PHE A 1 92 ? -2.383 -0.687 10.062 1.00 93.88 92 PHE A CA 1
ATOM 683 C C . PHE A 1 92 ? -0.879 -0.453 10.148 1.00 93.88 92 PHE A C 1
ATOM 685 O O . PHE A 1 92 ? -0.422 0.683 10.037 1.00 93.88 92 PHE A O 1
ATOM 692 N N . HIS A 1 93 ? -0.127 -1.530 10.372 1.00 94.62 93 HIS A N 1
ATOM 693 C CA . HIS A 1 93 ? 1.333 -1.511 10.414 1.00 94.62 93 HIS A CA 1
ATOM 694 C C . HIS A 1 93 ? 1.870 -2.102 9.119 1.00 94.62 93 HIS A C 1
ATOM 696 O O . HIS A 1 93 ? 1.445 -3.177 8.699 1.00 94.62 93 HIS A O 1
ATOM 702 N N . VAL A 1 94 ? 2.808 -1.398 8.496 1.00 94.19 94 VAL A N 1
ATOM 703 C CA . VAL A 1 94 ? 3.479 -1.856 7.285 1.00 94.19 94 VAL A CA 1
ATOM 704 C C . VAL A 1 94 ? 4.922 -1.379 7.309 1.00 94.19 94 VAL A C 1
ATOM 706 O O . VAL A 1 94 ? 5.205 -0.217 7.593 1.00 94.19 94 VAL A O 1
ATOM 709 N N . GLU A 1 95 ? 5.829 -2.287 6.985 1.00 93.56 95 GLU A N 1
ATOM 710 C CA . GLU A 1 95 ? 7.244 -1.988 6.808 1.00 93.56 95 GLU A CA 1
ATOM 711 C C . GLU A 1 95 ? 7.573 -2.056 5.326 1.00 93.56 95 GLU A C 1
ATOM 713 O O . GLU A 1 95 ? 7.090 -2.924 4.594 1.00 93.56 95 GLU A O 1
ATOM 718 N N . TRP A 1 96 ? 8.391 -1.120 4.864 1.00 92.56 96 TRP A N 1
ATOM 719 C CA . TRP A 1 96 ? 8.753 -1.016 3.462 1.00 92.56 96 TRP A CA 1
ATOM 720 C C . TRP A 1 96 ? 10.210 -0.590 3.323 1.00 92.56 96 TRP A C 1
ATOM 722 O O . TRP A 1 96 ? 10.832 -0.075 4.248 1.00 92.56 96 TRP A O 1
ATOM 732 N N . ARG A 1 97 ? 10.771 -0.841 2.142 1.00 88.94 97 ARG A N 1
ATOM 733 C CA . ARG A 1 97 ? 12.101 -0.366 1.761 1.00 88.94 97 ARG A CA 1
ATOM 734 C C . ARG A 1 97 ? 12.198 -0.219 0.253 1.00 88.94 97 ARG A C 1
ATOM 736 O O . ARG A 1 97 ? 11.508 -0.914 -0.492 1.00 88.94 97 ARG A O 1
ATOM 743 N N . TRP A 1 98 ? 13.128 0.616 -0.185 1.00 85.75 98 TRP A N 1
ATOM 744 C CA . TRP A 1 98 ? 13.514 0.704 -1.587 1.00 85.75 98 TRP A CA 1
ATOM 745 C C . TRP A 1 98 ? 14.322 -0.522 -2.034 1.00 85.75 98 TRP A C 1
ATOM 747 O O . TRP A 1 98 ? 15.060 -1.128 -1.250 1.00 85.75 98 TRP A O 1
ATOM 757 N N . GLY A 1 99 ? 14.194 -0.888 -3.311 1.00 79.81 99 GLY A N 1
ATOM 758 C CA . GLY A 1 99 ? 15.058 -1.887 -3.938 1.00 79.81 99 GLY A CA 1
ATOM 759 C C . GLY A 1 99 ? 16.508 -1.396 -4.028 1.00 79.81 99 GLY A C 1
ATOM 760 O O . GLY A 1 99 ? 16.763 -0.195 -4.094 1.00 79.81 99 GLY A O 1
ATOM 761 N N . LYS A 1 100 ? 17.467 -2.332 -4.029 1.00 69.62 100 LYS A N 1
ATOM 762 C CA . LYS A 1 100 ? 18.914 -2.037 -4.015 1.00 69.62 100 LYS A CA 1
ATOM 763 C C . LYS A 1 100 ? 19.464 -1.470 -5.331 1.00 69.62 100 LYS A C 1
ATOM 765 O O . LYS A 1 100 ? 20.565 -0.933 -5.332 1.00 69.62 100 LYS A O 1
ATOM 770 N N . GLU A 1 101 ? 18.735 -1.613 -6.432 1.00 58.00 101 GLU A N 1
ATOM 771 C CA . GLU A 1 101 ? 19.212 -1.295 -7.778 1.00 58.00 101 GLU A CA 1
ATOM 772 C C . GLU A 1 101 ? 18.398 -0.151 -8.358 1.00 58.00 101 GLU A C 1
ATOM 774 O O . GLU A 1 101 ? 17.299 -0.400 -8.843 1.00 58.00 101 GLU A O 1
ATOM 779 N N . GLN A 1 102 ? 18.918 1.077 -8.318 1.00 59.56 102 GLN A N 1
ATOM 780 C CA . GLN A 1 102 ? 18.437 2.154 -9.184 1.00 59.56 102 GLN A CA 1
ATOM 781 C C . GLN A 1 102 ? 19.567 3.118 -9.548 1.00 59.56 102 GLN A C 1
ATOM 783 O O . GLN A 1 102 ? 20.590 3.187 -8.863 1.00 59.56 102 GLN A O 1
ATOM 788 N N . ASP A 1 103 ? 19.345 3.836 -10.649 1.00 59.31 103 ASP A N 1
ATOM 789 C CA . ASP A 1 103 ? 20.194 4.904 -11.170 1.00 59.31 103 ASP A CA 1
ATOM 790 C C . ASP A 1 103 ? 20.507 5.966 -10.103 1.00 59.31 103 ASP A C 1
ATOM 792 O O . ASP A 1 103 ? 19.877 6.020 -9.048 1.00 59.31 103 ASP A O 1
ATOM 796 N N . ALA A 1 104 ? 21.449 6.870 -10.388 1.00 57.59 104 ALA A N 1
ATOM 797 C CA . ALA A 1 104 ? 21.857 7.935 -9.462 1.00 57.59 104 ALA A CA 1
ATOM 798 C C . ALA A 1 104 ? 20.691 8.812 -8.937 1.00 57.59 104 ALA A C 1
ATOM 800 O O . ALA A 1 104 ? 20.827 9.447 -7.892 1.00 57.59 104 ALA A O 1
ATOM 801 N N . THR A 1 105 ? 19.543 8.825 -9.628 1.00 63.53 105 THR A N 1
ATOM 802 C CA . THR A 1 105 ? 18.318 9.550 -9.254 1.00 63.53 105 THR A CA 1
ATOM 803 C C . THR A 1 105 ? 17.081 8.636 -9.325 1.00 63.53 105 THR A C 1
ATOM 805 O O . THR A 1 105 ? 16.320 8.703 -10.295 1.00 63.53 105 THR A O 1
ATOM 808 N N . PRO A 1 106 ? 16.858 7.763 -8.328 1.00 66.31 106 PRO A N 1
ATOM 809 C CA . PRO A 1 106 ? 15.700 6.876 -8.303 1.00 66.31 106 PRO A CA 1
ATOM 810 C C . PRO A 1 106 ? 14.391 7.658 -8.151 1.00 66.31 106 PRO A C 1
ATOM 812 O O . PRO A 1 106 ? 14.228 8.406 -7.186 1.00 66.31 106 PRO A O 1
ATOM 815 N N . ASN A 1 107 ? 13.445 7.457 -9.071 1.00 73.81 107 ASN A N 1
ATOM 816 C CA . ASN A 1 107 ? 12.110 8.063 -9.025 1.00 73.81 107 ASN A CA 1
ATOM 817 C C . ASN A 1 107 ? 11.083 7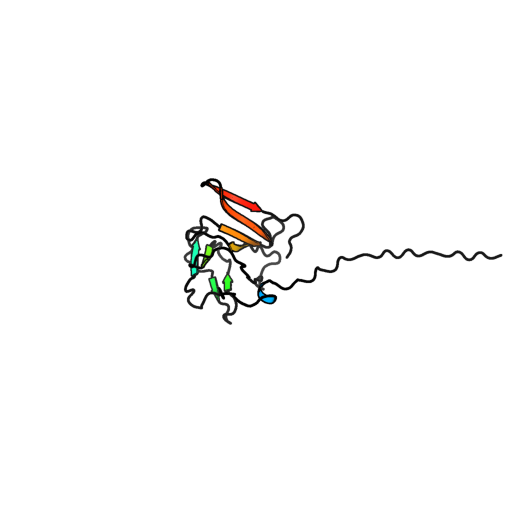.028 -8.557 1.00 73.81 107 ASN A C 1
ATOM 819 O O . ASN A 1 107 ? 10.307 6.482 -9.346 1.00 73.81 107 ASN A O 1
ATOM 823 N N . TYR A 1 108 ? 11.118 6.720 -7.264 1.00 80.81 108 TYR A N 1
ATOM 824 C CA . TYR A 1 108 ? 10.113 5.860 -6.662 1.00 80.81 108 TYR A CA 1
ATOM 825 C C . TYR A 1 108 ? 8.818 6.634 -6.456 1.00 80.81 108 TYR A C 1
ATOM 827 O O . TYR A 1 108 ? 8.819 7.698 -5.841 1.00 80.81 108 TYR A O 1
ATOM 835 N N . ASN A 1 109 ? 7.705 6.070 -6.917 1.00 86.25 109 ASN A N 1
ATOM 836 C CA . ASN A 1 109 ? 6.383 6.620 -6.667 1.00 86.25 109 A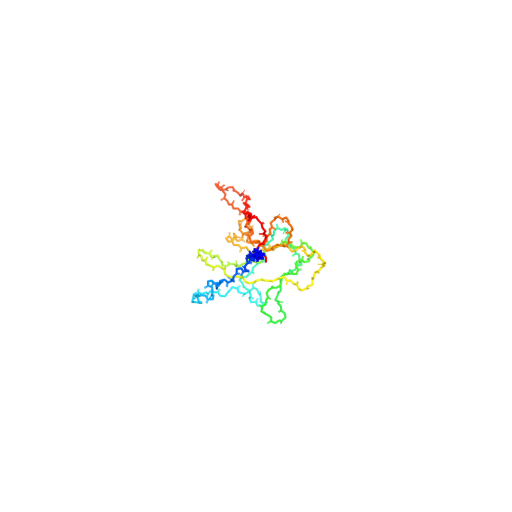SN A CA 1
ATOM 837 C C . ASN A 1 109 ? 5.379 5.485 -6.464 1.00 86.25 109 ASN A C 1
ATOM 839 O O . ASN A 1 109 ? 5.008 4.783 -7.403 1.00 86.25 109 ASN A O 1
ATOM 843 N N . GLY A 1 110 ? 4.963 5.310 -5.220 1.00 89.38 110 GLY A N 1
ATOM 844 C CA . GLY A 1 110 ? 3.951 4.357 -4.809 1.00 89.38 110 GLY A CA 1
ATOM 845 C C . GLY A 1 110 ? 3.385 4.766 -3.459 1.00 89.38 110 GLY A C 1
ATOM 846 O O . GLY A 1 110 ? 3.462 5.927 -3.049 1.00 89.38 110 GLY A O 1
ATOM 847 N N . GLY A 1 111 ? 2.773 3.826 -2.758 1.00 93.62 111 GLY A N 1
ATOM 848 C CA . GLY A 1 111 ? 2.239 4.109 -1.438 1.00 93.62 111 GLY A CA 1
ATOM 849 C C . GLY A 1 111 ? 1.361 3.001 -0.910 1.00 93.62 111 GLY A C 1
ATOM 850 O O . GLY A 1 111 ? 1.063 2.020 -1.593 1.00 93.62 111 GLY A O 1
ATOM 851 N N . ILE A 1 112 ? 0.954 3.193 0.333 1.00 96.00 112 ILE A N 1
ATOM 852 C CA . ILE A 1 112 ? 0.100 2.272 1.060 1.00 96.00 112 ILE A CA 1
ATOM 853 C C . ILE A 1 112 ? -1.326 2.783 1.004 1.00 96.00 112 ILE A C 1
ATOM 855 O O . ILE A 1 112 ? -1.619 3.888 1.456 1.00 96.00 112 ILE A O 1
ATOM 859 N N . TYR A 1 113 ? -2.203 1.964 0.437 1.00 95.50 113 TYR A N 1
ATOM 860 C CA . TYR A 1 113 ? -3.605 2.294 0.251 1.00 95.50 113 TYR A CA 1
ATOM 861 C C . TYR A 1 113 ? -4.413 1.911 1.494 1.00 95.50 113 TYR A C 1
ATOM 863 O O . TYR A 1 113 ? -4.323 0.801 2.013 1.00 95.50 113 TYR A O 1
ATOM 871 N N . LEU A 1 114 ? -5.213 2.858 1.966 1.00 94.00 114 LEU A N 1
ATOM 872 C CA . LEU A 1 114 ? -6.079 2.803 3.134 1.00 94.00 114 LEU A CA 1
ATOM 873 C C . LEU A 1 114 ? -7.493 3.202 2.710 1.00 94.00 114 LEU A C 1
ATOM 875 O O . LEU A 1 114 ? -7.672 3.890 1.700 1.00 94.00 114 LEU A O 1
ATOM 879 N N . ARG A 1 115 ? -8.505 2.794 3.491 1.00 93.44 115 ARG A N 1
ATOM 880 C CA . ARG A 1 115 ? -9.915 3.198 3.288 1.00 93.44 115 ARG A CA 1
ATOM 881 C C . ARG A 1 115 ? -10.357 3.072 1.822 1.00 93.44 115 ARG A C 1
ATOM 883 O O . ARG A 1 115 ? -11.011 3.957 1.276 1.00 93.44 115 ARG A O 1
ATOM 890 N N . SER A 1 116 ? -9.915 1.997 1.173 1.00 95.06 116 SER A N 1
ATOM 891 C CA . SER A 1 116 ? -10.088 1.814 -0.262 1.00 95.06 116 SER A CA 1
ATOM 892 C C . SER A 1 116 ? -11.378 1.059 -0.558 1.00 95.06 116 SER A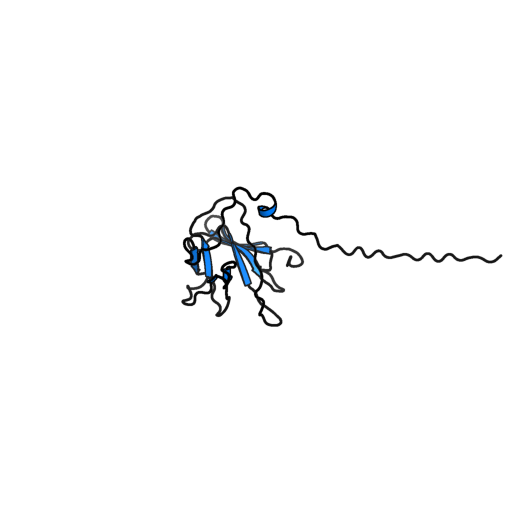 C 1
ATOM 894 O O . SER A 1 116 ? -11.621 0.007 0.032 1.00 95.06 116 SER A O 1
ATOM 896 N N . SER A 1 117 ? -12.205 1.578 -1.467 1.00 94.19 117 SER A N 1
ATOM 897 C CA . SER A 1 117 ? -13.386 0.860 -1.941 1.00 94.19 117 SER A CA 1
ATOM 898 C C . SER A 1 117 ? -12.978 -0.354 -2.769 1.00 94.19 117 SER A C 1
ATOM 900 O O . SER A 1 117 ? -11.935 -0.372 -3.425 1.00 94.19 117 SER A O 1
ATOM 902 N N . ALA A 1 118 ? -13.837 -1.373 -2.793 1.00 92.69 118 ALA A N 1
ATOM 903 C CA . ALA A 1 118 ? -13.583 -2.607 -3.531 1.00 92.69 118 ALA A CA 1
ATOM 904 C C . ALA A 1 118 ? -13.371 -2.400 -5.047 1.00 92.69 118 ALA A C 1
ATOM 906 O O . ALA A 1 118 ? -12.772 -3.264 -5.690 1.00 92.69 118 ALA A O 1
ATOM 907 N N . ASP A 1 119 ? -13.865 -1.293 -5.607 1.00 91.00 119 ASP A N 1
ATOM 908 C CA . ASP A 1 119 ? -13.708 -0.901 -7.011 1.00 91.00 119 ASP A CA 1
ATOM 909 C C . ASP A 1 119 ? -12.571 0.110 -7.254 1.00 91.00 119 ASP A C 1
ATOM 911 O O . ASP A 1 119 ? -12.385 0.550 -8.386 1.00 91.00 119 ASP A O 1
ATOM 915 N N . GLY A 1 120 ? -11.821 0.489 -6.212 1.00 91.88 120 GLY A N 1
ATOM 916 C CA . GLY A 1 120 ? -10.668 1.387 -6.303 1.00 91.88 120 GLY A CA 1
ATOM 917 C C . GLY A 1 120 ? -10.993 2.861 -6.550 1.00 91.88 120 GLY A C 1
ATOM 9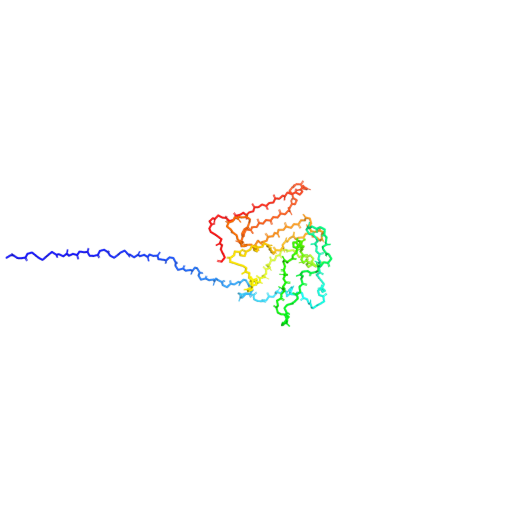18 O O . GLY A 1 120 ? -10.079 3.641 -6.807 1.00 91.88 120 GLY A O 1
ATOM 919 N N . LYS A 1 121 ? -12.264 3.279 -6.492 1.00 92.38 121 LYS A N 1
ATOM 920 C CA . LYS A 1 121 ? -12.658 4.679 -6.752 1.00 92.38 121 LYS A CA 1
ATOM 921 C C . LYS A 1 121 ? -12.534 5.595 -5.542 1.00 92.38 121 LYS A C 1
ATOM 923 O O . LYS A 1 121 ? -12.353 6.798 -5.711 1.00 92.38 121 LYS A O 1
ATOM 928 N N . VAL A 1 122 ? -12.651 5.037 -4.342 1.00 94.94 122 VAL A N 1
ATOM 929 C CA . VAL A 1 122 ? -12.427 5.736 -3.075 1.00 94.94 122 VAL A CA 1
ATOM 930 C C . VAL A 1 122 ? -11.160 5.174 -2.467 1.00 94.94 122 VAL A C 1
ATOM 932 O O . VAL A 1 122 ? -11.020 3.956 -2.423 1.00 94.94 122 VAL A O 1
ATOM 935 N N . TRP A 1 123 ? -10.238 6.028 -2.035 1.00 95.56 123 TRP A N 1
ATOM 936 C CA . TRP A 1 123 ? -8.983 5.602 -1.420 1.00 95.56 123 TRP A CA 1
ATOM 937 C C . TRP A 1 123 ? -8.246 6.766 -0.760 1.00 95.56 123 TRP A C 1
ATOM 939 O O . TRP A 1 123 ? -8.395 7.928 -1.143 1.00 95.56 123 TRP A O 1
ATOM 949 N N . ILE A 1 124 ? -7.395 6.422 0.203 1.00 95.88 124 ILE A N 1
ATOM 950 C CA . ILE A 1 124 ? -6.333 7.272 0.743 1.00 95.88 124 ILE A CA 1
ATOM 951 C C . ILE A 1 124 ? -5.024 6.519 0.531 1.00 95.88 124 ILE A C 1
ATOM 953 O O . ILE A 1 124 ? -4.960 5.322 0.774 1.00 95.88 124 ILE A O 1
ATOM 957 N N . GLN A 1 125 ? -3.981 7.201 0.094 1.00 95.81 125 GLN A N 1
ATOM 958 C CA . GLN A 1 125 ? -2.645 6.662 -0.079 1.00 95.81 125 GLN A CA 1
ATOM 959 C C . GLN A 1 125 ? -1.705 7.408 0.862 1.00 95.81 125 GLN A C 1
ATOM 961 O O . GLN A 1 125 ? -1.537 8.625 0.750 1.00 95.81 125 GLN A O 1
ATOM 966 N N . ALA A 1 126 ? -1.100 6.666 1.788 1.00 95.12 126 ALA A N 1
ATOM 967 C CA . ALA A 1 126 ? 0.069 7.122 2.519 1.00 95.12 126 ALA A CA 1
ATOM 968 C C . ALA A 1 126 ? 1.278 6.995 1.602 1.00 95.12 126 ALA A C 1
ATOM 970 O O . ALA A 1 126 ? 1.611 5.895 1.143 1.00 95.12 126 ALA A O 1
ATOM 971 N N . GLN A 1 127 ? 1.882 8.130 1.272 1.00 94.00 127 GLN A N 1
ATOM 972 C CA . GLN A 1 127 ? 2.800 8.168 0.160 1.00 94.00 127 GLN A CA 1
ATOM 973 C C . GLN A 1 127 ? 4.150 7.568 0.515 1.00 94.00 127 GLN A C 1
ATOM 975 O O . GLN A 1 127 ? 4.729 7.851 1.561 1.00 94.00 127 GLN A O 1
ATOM 980 N N . VAL A 1 128 ? 4.636 6.735 -0.402 1.00 91.94 128 VAL A N 1
ATOM 981 C CA . VAL A 1 128 ? 5.975 6.157 -0.403 1.00 91.94 128 VAL A CA 1
ATOM 982 C C . VAL A 1 128 ? 6.569 6.558 -1.742 1.00 91.94 128 VAL A C 1
ATOM 984 O O . VAL A 1 128 ? 6.465 5.846 -2.742 1.00 91.94 128 VAL A O 1
ATOM 987 N N . ALA A 1 129 ? 7.117 7.769 -1.782 1.00 88.44 129 ALA A N 1
ATOM 988 C CA . ALA A 1 129 ? 7.683 8.351 -2.987 1.00 88.44 129 ALA A CA 1
ATOM 989 C C . ALA A 1 129 ? 8.959 9.121 -2.663 1.00 88.44 129 ALA A C 1
ATOM 991 O O . ALA A 1 129 ? 8.998 9.850 -1.676 1.00 88.44 129 ALA A O 1
ATOM 992 N N . ARG A 1 130 ? 9.966 8.979 -3.524 1.00 81.44 130 ARG A N 1
ATOM 993 C CA . ARG A 1 130 ? 11.253 9.659 -3.408 1.00 81.44 130 ARG A CA 1
ATOM 994 C C . ARG A 1 130 ? 11.370 10.694 -4.516 1.00 81.44 130 ARG A C 1
ATOM 996 O O . ARG A 1 130 ? 11.376 10.350 -5.695 1.00 81.44 130 ARG A O 1
ATOM 1003 N N . GLY A 1 131 ? 11.476 11.961 -4.135 1.00 76.75 131 GLY A N 1
ATOM 1004 C CA . GLY A 1 131 ? 11.607 13.068 -5.075 1.00 76.75 131 GLY A CA 1
ATOM 1005 C C . GLY A 1 131 ? 11.658 14.419 -4.374 1.00 76.75 131 GLY A C 1
ATOM 1006 O O . GLY A 1 131 ? 11.267 14.555 -3.219 1.00 76.75 131 GLY A O 1
ATOM 1007 N N . GLU A 1 132 ? 12.136 15.445 -5.075 1.00 76.69 132 GLU A N 1
ATOM 1008 C CA . GLU A 1 132 ? 12.229 16.802 -4.514 1.00 76.69 132 GLU A CA 1
ATOM 1009 C C . GLU A 1 132 ? 10.850 17.452 -4.334 1.00 76.69 132 GLU A C 1
ATOM 1011 O O . GLU A 1 132 ? 10.633 18.234 -3.404 1.00 76.69 132 GLU A O 1
ATOM 1016 N N . LYS A 1 133 ? 9.905 17.109 -5.217 1.00 84.00 133 LYS A N 1
ATOM 1017 C CA . LYS A 1 133 ? 8.566 17.699 -5.277 1.00 84.00 133 LYS A CA 1
ATOM 1018 C C . LYS A 1 133 ? 7.519 16.759 -4.670 1.00 84.00 133 LYS A C 1
ATOM 1020 O O . LYS A 1 133 ? 7.610 15.555 -4.899 1.00 84.00 133 LYS A O 1
ATOM 1025 N N . PRO A 1 134 ? 6.509 17.295 -3.961 1.00 87.19 134 PRO A N 1
ATOM 1026 C CA . PRO A 1 134 ? 5.341 16.530 -3.542 1.00 87.19 134 PRO A CA 1
ATOM 1027 C C . PRO A 1 134 ? 4.618 15.836 -4.709 1.00 87.19 134 PRO A C 1
ATOM 1029 O O . PRO A 1 134 ? 4.603 16.374 -5.822 1.00 87.19 134 PRO A O 1
ATOM 1032 N N . PRO A 1 135 ? 3.962 14.692 -4.450 1.00 91.19 135 PRO A N 1
ATOM 1033 C CA . PRO A 1 135 ? 3.864 14.031 -3.145 1.00 91.19 135 PRO A CA 1
ATOM 1034 C C . PRO A 1 135 ? 5.121 13.191 -2.810 1.00 91.19 135 PRO A C 1
ATOM 1036 O O . PRO A 1 135 ? 5.659 12.506 -3.678 1.00 91.19 135 PRO A O 1
ATOM 1039 N N . ARG A 1 136 ? 5.584 13.249 -1.555 1.00 90.25 136 ARG A N 1
ATOM 1040 C CA . ARG A 1 136 ? 6.792 12.586 -1.004 1.00 90.25 136 ARG A CA 1
ATOM 1041 C C . ARG A 1 136 ? 6.435 11.690 0.182 1.00 90.25 136 ARG A C 1
ATOM 1043 O O . ARG A 1 136 ? 5.291 11.710 0.632 1.00 90.25 136 ARG A O 1
ATOM 1050 N N . VAL A 1 137 ? 7.394 10.923 0.709 1.00 90.69 137 VAL A N 1
ATOM 1051 C CA . VAL A 1 137 ? 7.167 10.077 1.895 1.00 90.69 137 VAL A CA 1
ATOM 1052 C C . VAL A 1 137 ? 6.491 10.851 3.030 1.00 90.69 137 VAL A C 1
ATOM 1054 O O . VAL A 1 137 ? 6.971 11.897 3.465 1.00 90.69 137 VAL A O 1
ATOM 1057 N N . GLY A 1 138 ? 5.370 10.302 3.507 1.00 86.81 138 GLY A N 1
ATOM 1058 C CA . GLY A 1 138 ? 4.552 10.823 4.608 1.00 86.81 138 GLY A CA 1
ATOM 1059 C C . GLY A 1 138 ? 3.484 11.853 4.209 1.00 86.81 138 GLY A C 1
ATOM 1060 O O . GLY A 1 138 ? 2.697 12.264 5.061 1.00 86.81 138 GLY A O 1
ATOM 1061 N N . ASP A 1 139 ? 3.419 12.263 2.939 1.00 93.44 139 ASP A N 1
ATOM 1062 C CA . ASP A 1 139 ? 2.235 12.952 2.418 1.00 93.44 139 ASP A CA 1
ATOM 1063 C C . ASP A 1 139 ? 1.046 11.980 2.370 1.00 93.44 139 ASP A C 1
ATOM 1065 O O . ASP A 1 139 ? 1.216 10.780 2.134 1.00 93.44 139 ASP A O 1
ATOM 1069 N N . LEU A 1 140 ? -0.171 12.491 2.564 1.00 94.75 140 LEU A N 1
ATOM 1070 C CA . LEU A 1 140 ? -1.399 11.731 2.338 1.00 94.75 140 LEU A CA 1
ATOM 1071 C C . LEU A 1 140 ? -2.128 12.313 1.135 1.00 94.75 140 LEU A C 1
ATOM 1073 O O . LEU A 1 140 ? -2.421 13.504 1.091 1.00 94.75 140 LEU A O 1
ATOM 1077 N N . ILE A 1 141 ? -2.469 11.467 0.176 1.00 96.00 141 ILE A N 1
ATOM 1078 C CA . ILE A 1 141 ? -3.280 11.854 -0.980 1.00 96.00 141 ILE A CA 1
ATOM 1079 C C . ILE A 1 141 ? -4.471 10.910 -1.109 1.00 96.00 141 ILE A C 1
ATOM 1081 O O . ILE A 1 141 ? -4.415 9.783 -0.633 1.00 96.00 141 ILE A O 1
ATOM 1085 N N . GLY A 1 142 ? -5.562 11.326 -1.738 1.00 96.00 142 GLY A N 1
ATOM 1086 C CA . GLY A 1 142 ? -6.737 10.464 -1.825 1.00 96.00 142 GLY A CA 1
ATOM 1087 C C . GLY A 1 142 ? -7.801 10.928 -2.798 1.00 96.00 142 GLY A C 1
ATOM 1088 O O . GLY A 1 142 ? -7.823 12.081 -3.229 1.00 96.00 142 GLY A O 1
ATOM 1089 N N . MET A 1 143 ? -8.708 10.013 -3.115 1.00 96.69 143 MET A N 1
ATOM 1090 C CA . MET A 1 143 ? -9.974 10.289 -3.781 1.00 96.69 143 MET A CA 1
ATOM 1091 C C . MET A 1 143 ? -11.089 9.917 -2.809 1.00 96.69 143 MET A C 1
ATOM 1093 O O . MET A 1 143 ? -11.255 8.745 -2.479 1.00 96.69 143 MET A O 1
ATOM 1097 N N . LEU A 1 144 ? -11.830 10.908 -2.319 1.00 95.06 144 LEU A N 1
ATOM 1098 C CA . LEU A 1 144 ? -12.869 10.711 -1.309 1.00 95.06 144 LEU A CA 1
ATOM 1099 C C . LEU A 1 144 ? -14.192 11.332 -1.765 1.00 95.06 144 LEU A C 1
ATOM 1101 O O . LEU A 1 144 ? -14.181 12.371 -2.427 1.00 95.06 144 LEU A O 1
ATOM 1105 N N . PRO A 1 145 ? -15.345 10.747 -1.407 1.00 94.44 145 PRO A N 1
ATOM 1106 C CA . PRO A 1 145 ? -16.623 11.404 -1.614 1.00 94.44 145 PRO A CA 1
ATOM 1107 C C . PRO A 1 145 ? -16.759 12.586 -0.644 1.00 94.44 145 PRO A C 1
ATOM 1109 O O . PRO A 1 145 ? -16.750 12.414 0.572 1.00 94.44 145 PRO A O 1
ATOM 1112 N N . VAL A 1 146 ? -16.931 13.790 -1.178 1.00 93.19 146 VAL A N 1
ATOM 1113 C CA . VAL A 1 146 ? -17.298 14.991 -0.419 1.00 93.19 146 VAL A CA 1
ATOM 1114 C C . VAL A 1 146 ? -18.675 15.404 -0.906 1.00 93.19 146 VAL A C 1
ATOM 1116 O O . VAL A 1 146 ? -18.828 15.764 -2.074 1.00 93.19 146 VAL A O 1
ATOM 1119 N N . GLU A 1 147 ? -19.674 15.291 -0.028 1.00 93.44 147 GLU A N 1
ATOM 1120 C CA . GLU A 1 147 ? -21.088 15.521 -0.372 1.00 93.44 147 GLU A CA 1
ATOM 1121 C C . GLU A 1 147 ? -21.543 14.631 -1.547 1.00 93.44 147 GLU A C 1
ATOM 1123 O O . GLU A 1 147 ? -22.207 15.069 -2.481 1.00 93.44 147 GLU A O 1
ATOM 1128 N N . GLY A 1 148 ? -21.109 13.365 -1.542 1.00 92.06 148 GLY A N 1
ATOM 1129 C CA . GLY A 1 148 ? -21.431 12.385 -2.587 1.00 92.06 148 GLY A CA 1
ATOM 1130 C C . GLY A 1 148 ? -20.649 12.544 -3.896 1.00 92.06 148 GLY A C 1
ATOM 1131 O O . GLY A 1 148 ? -20.759 11.688 -4.770 1.00 92.06 148 GLY A O 1
ATOM 1132 N N . THR A 1 149 ? -19.822 13.585 -4.036 1.00 94.50 149 THR A N 1
ATOM 1133 C CA . THR A 1 149 ? -19.007 13.815 -5.238 1.00 94.50 149 THR A CA 1
ATOM 1134 C C . THR A 1 149 ? -17.561 13.380 -5.001 1.00 94.50 149 THR A C 1
ATOM 1136 O O . THR A 1 149 ? -16.970 13.823 -4.014 1.00 94.50 149 THR A O 1
ATOM 1139 N N . PRO A 1 150 ? -16.945 12.567 -5.881 1.00 95.00 150 PRO A N 1
ATOM 1140 C CA . PRO A 1 150 ? -15.520 12.263 -5.791 1.00 95.00 150 PRO A CA 1
ATOM 1141 C C . PRO A 1 150 ? -14.680 13.544 -5.850 1.00 95.00 150 PRO A C 1
ATOM 1143 O O . PRO A 1 150 ? -14.771 14.310 -6.810 1.00 95.00 150 PRO A O 1
ATOM 1146 N N . LYS A 1 151 ? -13.861 13.785 -4.826 1.00 97.19 151 LYS A N 1
ATOM 1147 C CA . LYS A 1 151 ? -12.913 14.899 -4.770 1.00 97.19 151 LYS A CA 1
ATOM 1148 C C . LYS A 1 151 ? -11.524 14.392 -4.410 1.00 97.19 151 LYS A C 1
ATOM 1150 O O . LYS A 1 151 ? -11.350 13.568 -3.510 1.00 97.19 151 LYS A O 1
ATOM 1155 N N . ARG A 1 152 ? -10.533 14.937 -5.115 1.00 96.25 152 ARG A N 1
ATOM 1156 C CA . ARG A 1 152 ? -9.121 14.775 -4.784 1.00 96.25 152 ARG A CA 1
ATOM 1157 C C . ARG A 1 152 ? -8.826 15.523 -3.486 1.00 96.25 152 ARG A C 1
ATOM 1159 O O . ARG A 1 152 ? -9.225 16.677 -3.345 1.00 96.25 152 ARG A O 1
ATOM 1166 N N . ILE A 1 153 ? -8.106 14.876 -2.580 1.00 94.94 153 ILE A N 1
ATOM 1167 C CA . ILE A 1 153 ? -7.583 15.472 -1.352 1.00 94.94 153 ILE A CA 1
ATOM 1168 C C . ILE A 1 153 ? -6.072 15.268 -1.346 1.00 94.94 153 ILE A C 1
ATOM 1170 O O . ILE A 1 153 ? -5.612 14.148 -1.556 1.00 94.94 153 ILE A O 1
ATOM 1174 N N . ASP A 1 154 ? -5.319 16.332 -1.082 1.00 95.88 154 ASP A N 1
ATOM 1175 C CA . ASP A 1 154 ? -3.873 16.278 -0.890 1.00 95.88 154 ASP A CA 1
ATOM 1176 C C . ASP A 1 154 ? -3.538 16.953 0.449 1.00 95.88 154 ASP A C 1
ATOM 1178 O O . ASP A 1 154 ? -3.744 18.153 0.635 1.00 95.88 154 ASP A O 1
ATOM 1182 N N . LEU A 1 155 ? -3.039 16.170 1.400 1.00 94.88 155 LEU A N 1
ATOM 1183 C CA . LEU A 1 155 ? -2.503 16.627 2.674 1.00 94.88 155 LEU A CA 1
ATOM 1184 C C . LEU A 1 155 ? -0.987 16.449 2.637 1.00 94.88 155 LEU A C 1
ATOM 1186 O O . LEU A 1 155 ? -0.450 15.379 2.920 1.00 94.88 155 LEU A O 1
ATOM 1190 N N . LEU A 1 156 ? -0.315 17.526 2.252 1.00 93.25 156 LEU A N 1
ATOM 1191 C CA . LEU A 1 156 ? 1.127 17.550 2.063 1.00 93.25 156 LEU A CA 1
ATOM 1192 C C . LEU A 1 156 ? 1.812 18.060 3.331 1.00 93.25 156 LEU A C 1
ATOM 1194 O O . LEU A 1 156 ? 1.382 19.048 3.938 1.00 93.25 156 LEU A O 1
ATOM 1198 N N . GLN A 1 157 ? 2.892 17.401 3.727 1.00 87.19 157 GLN A N 1
ATOM 1199 C CA . GLN A 1 157 ? 3.729 17.845 4.829 1.00 87.19 157 GLN A CA 1
ATOM 1200 C C . GLN A 1 157 ? 4.403 19.181 4.500 1.00 87.19 157 GLN A C 1
ATOM 1202 O O . GLN A 1 157 ? 4.712 19.504 3.351 1.00 87.19 157 GLN A O 1
ATOM 1207 N N . LYS A 1 158 ? 4.676 19.959 5.548 1.00 83.50 158 LYS A N 1
ATOM 1208 C CA . LYS A 1 158 ? 5.501 21.168 5.466 1.00 83.50 158 LYS A CA 1
ATOM 1209 C C . LYS A 1 158 ? 6.933 20.823 5.868 1.00 83.50 158 LYS A C 1
ATOM 1211 O O . LYS A 1 158 ? 7.129 20.161 6.882 1.00 83.50 158 LYS A O 1
ATOM 1216 N N . GLY A 1 159 ? 7.910 21.343 5.129 1.00 77.69 159 GLY A N 1
ATOM 1217 C CA . GLY A 1 159 ? 9.332 21.144 5.417 1.00 77.69 159 GLY A CA 1
ATOM 1218 C C . GLY A 1 159 ? 9.959 19.994 4.630 1.00 77.69 159 GLY A C 1
ATOM 1219 O O . GLY A 1 159 ? 9.513 19.666 3.525 1.00 77.69 159 GLY A O 1
ATOM 1220 N N . GLU A 1 160 ? 11.040 19.440 5.171 1.00 72.94 160 GLU A N 1
ATOM 1221 C CA . GLU A 1 160 ? 11.776 18.327 4.565 1.00 72.94 160 GLU A CA 1
ATOM 1222 C C . GLU A 1 160 ? 10.982 17.014 4.642 1.00 72.94 160 GLU A C 1
ATOM 1224 O O . GLU A 1 160 ? 10.125 16.837 5.510 1.00 72.94 160 GLU A O 1
ATOM 1229 N N . SER A 1 161 ? 11.248 16.112 3.692 1.00 73.00 161 SER A N 1
ATOM 1230 C CA . SER A 1 161 ? 10.709 14.746 3.719 1.00 73.00 161 SER A CA 1
ATOM 1231 C C . SER A 1 161 ? 11.249 14.022 4.955 1.00 73.00 161 SER A C 1
ATOM 1233 O O . SER A 1 161 ? 12.421 14.186 5.286 1.00 73.00 161 SER A O 1
ATOM 1235 N N . ARG A 1 162 ? 10.417 13.224 5.632 1.00 67.00 162 ARG A N 1
ATOM 1236 C CA . ARG A 1 162 ? 10.811 12.448 6.826 1.00 67.00 162 ARG A CA 1
ATOM 1237 C C . ARG A 1 162 ? 11.375 11.064 6.467 1.00 67.00 162 ARG A C 1
ATOM 1239 O O . ARG A 1 162 ? 11.084 10.098 7.163 1.00 67.00 162 ARG A O 1
ATOM 1246 N N . GLU A 1 163 ? 12.080 10.981 5.340 1.00 65.31 163 GLU A N 1
ATOM 1247 C CA . GLU A 1 163 ? 12.735 9.753 4.850 1.00 65.31 163 GLU A CA 1
ATOM 1248 C C . GLU A 1 163 ? 13.911 9.312 5.718 1.00 65.31 163 GLU A C 1
ATOM 1250 O O . GLU A 1 163 ? 14.627 10.197 6.241 1.00 65.31 163 GLU A O 1
#